Protein AF-A0AAV0XRX6-F1 (afdb_monomer)

Radius of gyration: 17.56 Å; Cα contacts (8 Å, |Δi|>4): 55; chains: 1; bounding box: 38×37×44 Å

Solvent-accessible surface area (backbone atoms only — not comparable to full-atom values): 5949 Å² total; per-residue (Å²): 128,64,96,84,68,86,74,73,80,87,58,100,73,67,53,75,67,49,50,51,50,37,52,54,52,48,53,57,51,48,46,51,51,50,51,56,50,48,36,37,69,81,37,54,74,78,68,34,66,94,68,60,40,85,94,79,40,67,54,73,58,54,48,54,52,43,47,54,54,43,50,47,48,25,31,76,72,50,48,73,55,29,64,76,70,74,45,82,64,55,52,52,44,70,71,71,72,104

Secondary structure (DSSP, 8-state):
--TT-------SS--HHHHHHHHHHHHHHHHHHHHHHHHHHH-GGGG-TTT--TTTS-HHHHHHHHHHHHHHHHHHH--HHHHHHT-PPPPHHHHHT-

Mean predicted aligned error: 5.2 Å

Organism: NCBI:txid13131

Sequence (98 aa):
MSELILKPYCSRILTPEQVAFNKAMSSVRQAVEWGFGKVIIEFAFLDFRKNQKLLLQHVGQMYKVGVILTNCHTCLYGSQTGTYFNIVPPTLEQYLNI

Foldseek 3Di:
DPPPDDDQDDDPDDDPVSVVVNVVVVLVVVLVVQLVVLLCVVPVVLVVVVPPDPPPDPSVVVSVVSSLVSLLVCLVPNGPSCVVVVHRRHHSCVSVVD

InterPro domains:
  IPR027806 Harbinger transposase-derived nuclease domain [PF13359] (13-71)

Structure (mmCIF, N/CA/C/O backbone):
data_AF-A0AAV0XRX6-F1
#
_entry.id   AF-A0AAV0XRX6-F1
#
loop_
_atom_site.group_PDB
_atom_site.id
_atom_site.type_symbol
_atom_site.label_atom_id
_atom_site.label_alt_id
_atom_site.label_comp_id
_atom_site.label_asym_id
_atom_site.label_entity_id
_atom_site.label_seq_id
_atom_site.pdbx_PDB_ins_code
_atom_site.Cartn_x
_atom_site.Cartn_y
_atom_site.Cartn_z
_atom_site.occupancy
_atom_site.B_iso_or_equiv
_atom_site.auth_seq_id
_atom_site.auth_comp_id
_atom_site.auth_asym_id
_atom_site.auth_atom_id
_atom_site.pdbx_PDB_model_num
ATOM 1 N N . MET A 1 1 ? 26.103 7.311 1.253 1.00 49.12 1 MET A N 1
ATOM 2 C CA . MET A 1 1 ? 24.747 6.867 0.858 1.00 49.12 1 MET A CA 1
ATOM 3 C C . MET A 1 1 ? 24.695 5.398 1.228 1.00 49.12 1 MET A C 1
ATOM 5 O O . MET A 1 1 ? 25.595 4.694 0.797 1.00 49.12 1 MET A O 1
ATOM 9 N N . SER A 1 2 ? 23.812 4.980 2.141 1.00 53.62 2 SER A N 1
ATOM 10 C CA . SER A 1 2 ? 23.795 3.594 2.637 1.00 53.62 2 SER A CA 1
ATOM 11 C C . SER A 1 2 ? 23.667 2.620 1.467 1.00 53.62 2 SER A C 1
ATOM 13 O O . SER A 1 2 ? 22.821 2.855 0.605 1.00 53.62 2 SER A O 1
ATOM 15 N N . GLU A 1 3 ? 24.436 1.530 1.462 1.00 66.50 3 GLU A N 1
ATOM 16 C CA . GLU A 1 3 ? 24.413 0.493 0.410 1.00 66.50 3 GLU A CA 1
ATOM 17 C C . GLU A 1 3 ? 23.011 -0.091 0.136 1.00 66.50 3 GLU A C 1
ATOM 19 O O . GLU A 1 3 ? 22.784 -0.701 -0.901 1.00 66.50 3 GLU A O 1
ATOM 24 N N . LEU A 1 4 ? 22.049 0.140 1.036 1.00 77.94 4 LEU A N 1
ATOM 25 C CA . LEU A 1 4 ? 20.697 -0.415 0.998 1.00 77.94 4 LEU A CA 1
ATOM 26 C C . LEU A 1 4 ? 19.634 0.474 0.325 1.00 77.94 4 LEU A C 1
ATOM 28 O O . LEU A 1 4 ? 18.502 0.027 0.165 1.00 77.94 4 LEU A O 1
ATOM 32 N N . ILE A 1 5 ? 19.940 1.725 -0.047 1.00 81.12 5 ILE A N 1
ATOM 33 C CA . ILE A 1 5 ? 18.948 2.630 -0.663 1.00 81.12 5 ILE A CA 1
ATOM 34 C C . ILE A 1 5 ? 19.308 2.867 -2.128 1.00 81.12 5 ILE A C 1
ATOM 36 O O . ILE A 1 5 ? 20.194 3.660 -2.453 1.00 81.12 5 ILE A O 1
ATOM 40 N N . LEU A 1 6 ? 18.578 2.191 -3.015 1.00 85.25 6 LEU A N 1
ATOM 41 C CA . LEU A 1 6 ? 18.660 2.389 -4.459 1.00 85.25 6 LEU A CA 1
ATOM 42 C C . LEU A 1 6 ? 17.885 3.648 -4.868 1.00 85.25 6 LEU A C 1
ATOM 44 O O . LEU A 1 6 ? 16.789 3.914 -4.375 1.00 85.25 6 LEU A O 1
ATOM 48 N N . LYS A 1 7 ? 18.451 4.420 -5.798 1.00 88.88 7 LYS A N 1
ATOM 49 C CA . LYS A 1 7 ? 17.817 5.609 -6.384 1.00 88.88 7 LYS A CA 1
ATOM 50 C C . LYS A 1 7 ? 17.844 5.533 -7.913 1.00 88.88 7 LYS A C 1
ATOM 52 O O . LYS A 1 7 ? 18.719 4.855 -8.454 1.00 88.88 7 LYS A O 1
ATOM 57 N N . PRO A 1 8 ? 16.925 6.219 -8.616 1.00 91.50 8 PRO A N 1
ATOM 58 C CA . PRO A 1 8 ? 16.957 6.263 -10.071 1.00 91.50 8 PRO A CA 1
ATOM 59 C C . PRO A 1 8 ? 18.281 6.848 -10.575 1.00 91.50 8 PRO A C 1
ATOM 61 O O . PRO A 1 8 ? 18.841 7.766 -9.964 1.00 91.50 8 PRO A O 1
ATOM 64 N N . TYR A 1 9 ? 18.764 6.351 -11.711 1.00 92.62 9 TYR A N 1
ATOM 65 C CA . TYR A 1 9 ? 19.885 6.953 -12.423 1.00 92.62 9 TYR A CA 1
ATOM 66 C C . TYR A 1 9 ? 19.486 8.349 -12.907 1.00 92.62 9 TYR A C 1
ATOM 68 O O . TYR A 1 9 ? 18.458 8.510 -13.564 1.00 92.62 9 TYR A O 1
ATOM 76 N N . CYS A 1 10 ? 20.300 9.352 -12.578 1.00 87.69 10 CYS A N 1
ATOM 77 C CA . CYS A 1 10 ? 20.009 10.766 -12.821 1.00 87.69 10 CYS A CA 1
ATOM 78 C C . CYS A 1 10 ? 21.125 11.404 -13.665 1.00 87.69 10 CYS A C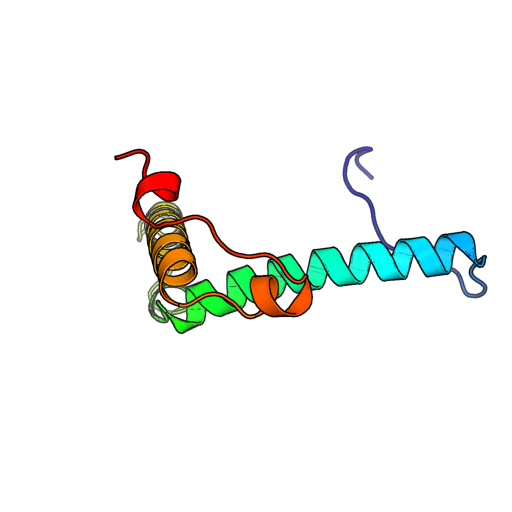 1
ATOM 80 O O . CYS A 1 10 ? 21.779 12.357 -13.247 1.00 87.69 10 CYS A O 1
ATOM 82 N N . SER A 1 11 ? 21.389 10.815 -14.833 1.00 86.81 11 SER A N 1
ATOM 83 C CA . SER A 1 11 ? 22.396 11.286 -15.791 1.00 86.81 11 SER A CA 1
ATOM 84 C C . SER A 1 11 ? 21.719 11.912 -17.010 1.00 86.81 11 SER A C 1
ATOM 86 O O . SER A 1 11 ? 20.635 11.489 -17.403 1.00 86.81 11 SER A O 1
ATOM 88 N N . ARG A 1 12 ? 22.368 12.903 -17.640 1.00 82.56 12 ARG A N 1
ATOM 89 C CA . ARG A 1 12 ? 21.834 13.595 -18.834 1.00 82.56 12 ARG A CA 1
ATOM 90 C C . ARG A 1 12 ? 21.630 12.655 -20.028 1.00 82.56 12 ARG A C 1
ATOM 92 O O . ARG A 1 12 ? 20.732 12.874 -20.830 1.00 82.56 12 ARG A O 1
ATOM 99 N N . ILE A 1 13 ? 22.478 11.638 -20.147 1.00 91.69 13 ILE A N 1
ATOM 100 C CA . ILE A 1 13 ? 22.375 10.564 -21.134 1.00 91.69 13 ILE A CA 1
ATOM 101 C C . ILE A 1 13 ? 22.335 9.267 -20.332 1.00 91.69 13 ILE A C 1
ATOM 103 O O . ILE A 1 13 ? 23.262 8.996 -19.567 1.00 91.69 13 ILE A O 1
ATOM 107 N N . LEU A 1 14 ? 21.242 8.520 -20.461 1.00 93.38 14 LEU A N 1
ATOM 108 C CA . LEU A 1 14 ? 21.055 7.229 -19.808 1.00 93.38 14 LEU A CA 1
ATOM 109 C C . LEU A 1 14 ? 21.306 6.117 -20.819 1.00 93.38 14 LEU A C 1
ATOM 111 O O . LEU A 1 14 ? 20.868 6.214 -21.967 1.00 93.38 14 LEU A O 1
ATOM 115 N N . THR A 1 15 ? 21.984 5.055 -20.390 1.00 95.94 15 THR A N 1
ATOM 116 C CA . THR A 1 15 ? 22.071 3.841 -21.209 1.00 95.94 15 THR A CA 1
ATOM 117 C C . THR A 1 15 ? 20.695 3.162 -21.283 1.00 95.94 15 THR A C 1
ATOM 119 O O . THR A 1 15 ? 19.859 3.376 -20.393 1.00 95.94 15 THR A O 1
ATOM 122 N N . PRO A 1 16 ? 20.426 2.330 -22.305 1.00 95.81 16 PRO A N 1
ATOM 123 C CA . PRO A 1 16 ? 19.176 1.572 -22.391 1.00 95.81 16 PRO A CA 1
ATOM 124 C C . PRO A 1 16 ? 18.865 0.772 -21.116 1.00 95.81 16 PRO A C 1
ATOM 126 O O . PRO A 1 16 ? 17.720 0.734 -20.665 1.00 95.81 16 PRO A O 1
ATOM 129 N N . GLU A 1 17 ? 19.890 0.207 -20.477 1.00 95.62 17 GLU A N 1
ATOM 130 C CA . GLU A 1 17 ? 19.774 -0.552 -19.230 1.00 95.62 17 GLU A CA 1
ATOM 131 C C . GLU A 1 17 ? 19.364 0.349 -18.058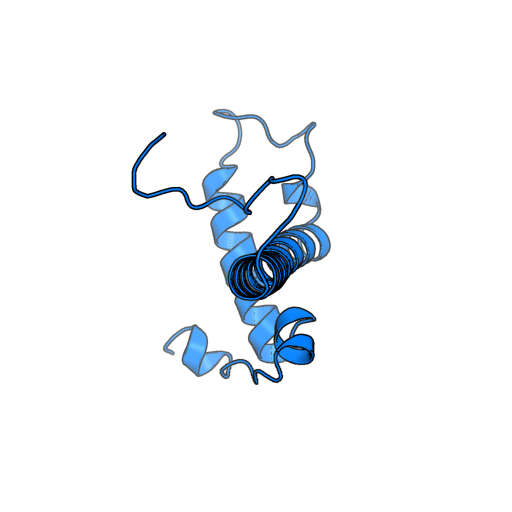 1.00 95.62 17 GLU A C 1
ATOM 133 O O . GLU A 1 17 ? 18.490 -0.014 -17.271 1.00 95.62 17 GLU A O 1
ATOM 138 N N . GLN A 1 18 ? 19.936 1.553 -17.956 1.00 95.06 18 GLN A N 1
ATOM 139 C CA . GLN A 1 18 ? 19.570 2.523 -16.919 1.00 95.06 18 GLN A CA 1
ATOM 140 C C . GLN A 1 18 ? 18.134 3.029 -17.087 1.00 95.06 18 GLN A C 1
ATOM 142 O O . GLN A 1 18 ? 17.426 3.222 -16.097 1.00 95.06 18 GLN A O 1
ATOM 147 N N . VAL A 1 19 ? 17.679 3.219 -18.330 1.00 95.19 19 VAL A N 1
ATOM 148 C CA . VAL A 1 19 ? 16.283 3.577 -18.623 1.00 95.19 19 VAL A CA 1
ATOM 149 C C . VAL A 1 19 ? 15.342 2.447 -18.206 1.00 95.19 19 VAL A C 1
ATOM 151 O O . VAL A 1 19 ? 14.345 2.704 -17.526 1.00 95.19 19 VAL A O 1
ATOM 154 N N . ALA A 1 20 ? 15.666 1.201 -18.563 1.00 95.38 20 ALA A N 1
ATOM 155 C CA . ALA A 1 20 ? 14.883 0.033 -18.171 1.00 95.38 20 ALA A CA 1
ATOM 156 C C . ALA A 1 20 ? 14.808 -0.111 -16.641 1.00 95.38 20 ALA A C 1
ATOM 158 O O . ALA A 1 20 ? 13.722 -0.307 -16.092 1.00 95.38 20 ALA A O 1
ATOM 159 N N . PHE A 1 21 ? 15.933 0.084 -15.946 1.00 93.75 21 PHE A N 1
ATOM 160 C CA . PHE A 1 21 ? 15.992 0.077 -14.486 1.00 93.75 21 PHE A CA 1
ATOM 161 C C . PHE A 1 21 ? 15.124 1.177 -13.862 1.00 93.75 21 PHE A C 1
ATOM 163 O O . PHE A 1 21 ? 14.304 0.898 -12.988 1.00 93.75 21 PHE A O 1
ATOM 170 N N . ASN A 1 22 ? 15.242 2.422 -14.334 1.00 94.31 22 ASN A N 1
ATOM 171 C CA . ASN A 1 22 ? 14.432 3.537 -13.839 1.00 94.31 22 ASN A CA 1
ATOM 172 C C . ASN A 1 22 ? 12.932 3.290 -14.046 1.00 94.31 22 ASN A C 1
ATOM 174 O O . ASN A 1 22 ? 12.128 3.598 -13.164 1.00 94.31 22 ASN A O 1
ATOM 178 N N . LYS A 1 23 ? 12.551 2.700 -15.186 1.00 92.81 23 LYS A N 1
ATOM 179 C CA . LYS A 1 23 ? 11.162 2.327 -15.479 1.00 92.81 23 LYS A CA 1
ATOM 180 C C . LYS A 1 23 ? 10.646 1.267 -14.502 1.00 92.81 23 LYS A C 1
ATOM 182 O O . LYS A 1 23 ? 9.556 1.440 -13.959 1.00 92.81 23 LYS A O 1
ATOM 187 N N . ALA A 1 24 ? 11.426 0.216 -14.246 1.00 91.75 24 ALA A N 1
ATOM 188 C CA . ALA A 1 24 ? 11.075 -0.823 -13.277 1.00 91.75 24 ALA A CA 1
ATOM 189 C C . ALA A 1 24 ? 10.979 -0.269 -11.843 1.00 91.75 24 ALA A C 1
ATOM 191 O O . ALA A 1 24 ? 10.036 -0.564 -11.116 1.00 91.75 24 ALA A O 1
ATOM 192 N N . MET A 1 25 ? 11.905 0.604 -11.443 1.00 92.06 25 MET A N 1
ATOM 193 C CA . MET A 1 25 ? 11.830 1.291 -10.152 1.00 92.06 25 MET A CA 1
ATOM 194 C C . MET A 1 25 ? 10.569 2.152 -10.022 1.00 92.06 25 MET A C 1
ATOM 196 O O . MET A 1 25 ? 9.916 2.137 -8.980 1.00 92.06 25 MET A O 1
ATOM 200 N N . SER A 1 26 ? 10.200 2.889 -11.073 1.00 92.44 26 SER A N 1
ATOM 201 C CA . SER A 1 26 ? 9.002 3.730 -11.068 1.00 92.44 26 SER A CA 1
ATOM 202 C C . SER A 1 26 ? 7.715 2.921 -10.894 1.00 92.44 26 SER A C 1
ATOM 204 O O . SER A 1 26 ? 6.845 3.355 -10.141 1.00 92.44 26 SER A O 1
ATOM 206 N N . SER A 1 27 ? 7.586 1.756 -11.542 1.00 90.00 27 SER A N 1
ATOM 207 C CA . SER A 1 27 ? 6.379 0.925 -11.417 1.00 90.00 27 SER A CA 1
ATOM 208 C C . SER A 1 27 ? 6.211 0.375 -10.000 1.00 90.00 27 SER A C 1
ATOM 210 O O . SER A 1 27 ? 5.120 0.450 -9.439 1.00 90.00 27 SER A O 1
ATOM 212 N N . VAL A 1 28 ? 7.294 -0.093 -9.374 1.00 88.50 28 VAL A N 1
ATOM 213 C CA . VAL A 1 28 ? 7.272 -0.535 -7.969 1.00 88.50 28 VAL A CA 1
ATOM 214 C C . VAL A 1 28 ? 6.906 0.623 -7.039 1.00 88.50 28 VAL A C 1
ATOM 216 O O . VAL A 1 28 ? 6.086 0.461 -6.137 1.00 88.50 28 VAL A O 1
ATOM 219 N N . ARG A 1 29 ? 7.454 1.821 -7.278 1.00 91.94 29 ARG A N 1
ATOM 220 C CA . ARG A 1 29 ? 7.157 3.011 -6.466 1.00 91.94 29 ARG A CA 1
ATOM 221 C C . ARG A 1 29 ? 5.680 3.412 -6.557 1.00 91.94 29 ARG A C 1
ATOM 223 O O . ARG A 1 29 ? 5.071 3.696 -5.531 1.00 91.94 29 ARG A O 1
ATOM 230 N N . GLN A 1 30 ? 5.098 3.373 -7.758 1.00 93.06 30 GLN A N 1
ATOM 231 C CA . GLN A 1 30 ? 3.668 3.623 -7.977 1.00 93.06 30 GLN A CA 1
ATOM 232 C C . GLN A 1 30 ? 2.787 2.606 -7.242 1.00 93.06 30 GLN A C 1
ATOM 234 O O . GLN A 1 30 ? 1.818 3.001 -6.600 1.00 93.06 30 GLN A O 1
ATOM 239 N N . ALA A 1 31 ? 3.152 1.319 -7.267 1.00 91.44 31 ALA A N 1
ATOM 240 C CA . ALA A 1 31 ? 2.433 0.270 -6.542 1.00 91.44 31 ALA A CA 1
ATOM 241 C C . ALA A 1 31 ? 2.326 0.570 -5.036 1.00 91.44 31 ALA A C 1
ATOM 243 O O . ALA A 1 31 ? 1.266 0.393 -4.431 1.00 91.44 31 ALA A O 1
ATOM 244 N N . VAL A 1 32 ? 3.426 1.048 -4.444 1.00 91.44 32 VAL A N 1
ATOM 245 C CA . VAL A 1 32 ? 3.505 1.431 -3.027 1.00 91.44 32 VAL A CA 1
ATOM 246 C C . VAL A 1 32 ? 2.675 2.686 -2.745 1.00 91.44 32 VAL A C 1
ATOM 248 O O . VAL A 1 32 ? 1.896 2.705 -1.792 1.00 91.44 32 VAL A O 1
ATOM 251 N N . GLU A 1 33 ? 2.797 3.719 -3.584 1.00 94.94 33 GLU A N 1
ATOM 252 C CA . GLU A 1 33 ? 2.034 4.967 -3.443 1.00 94.94 33 GLU A CA 1
ATOM 253 C C . GLU A 1 33 ? 0.519 4.731 -3.540 1.00 94.94 33 GLU A C 1
ATOM 255 O O . GLU A 1 33 ? -0.236 5.297 -2.749 1.00 94.94 33 GLU A O 1
ATOM 260 N N . TRP A 1 34 ? 0.064 3.847 -4.433 1.00 95.69 34 TRP A N 1
ATOM 261 C CA . TRP A 1 34 ? -1.346 3.448 -4.502 1.00 95.69 34 TRP A CA 1
ATOM 262 C C . TRP A 1 34 ? -1.820 2.735 -3.235 1.00 95.69 34 TRP A C 1
ATOM 264 O O . TRP A 1 34 ? -2.945 2.969 -2.796 1.00 95.69 34 TRP A O 1
ATOM 274 N N . GLY A 1 35 ? -0.967 1.921 -2.608 1.00 94.62 35 GLY A N 1
ATOM 275 C CA . GLY A 1 35 ? -1.263 1.304 -1.314 1.00 94.62 35 GLY A CA 1
ATOM 276 C C . GLY A 1 35 ? -1.501 2.346 -0.218 1.00 94.62 35 GLY A C 1
ATOM 277 O O . GLY A 1 35 ? -2.517 2.295 0.473 1.00 94.62 35 GLY A O 1
ATOM 278 N N . PHE A 1 36 ? -0.613 3.339 -0.105 1.00 94.12 36 PHE A N 1
ATOM 279 C CA . PHE A 1 36 ? -0.787 4.453 0.836 1.00 94.12 36 PHE A CA 1
ATOM 280 C C . PHE A 1 36 ? -2.045 5.271 0.544 1.00 94.12 36 PHE A C 1
ATOM 282 O O . PHE A 1 36 ? -2.800 5.590 1.463 1.00 94.12 36 PHE A O 1
ATOM 289 N N . GLY A 1 37 ? -2.301 5.559 -0.735 1.00 95.38 37 GLY A N 1
ATOM 290 C CA . GLY A 1 37 ? -3.508 6.253 -1.170 1.00 95.38 37 GLY A CA 1
ATOM 291 C C . GLY A 1 37 ? -4.774 5.508 -0.757 1.00 95.38 37 GLY A C 1
ATOM 292 O O . GLY A 1 37 ? -5.670 6.111 -0.172 1.00 95.38 37 GLY A O 1
ATOM 293 N N . LYS A 1 38 ? -4.826 4.188 -0.975 1.00 96.19 38 LYS A N 1
ATOM 294 C CA . LYS A 1 38 ? -5.980 3.370 -0.587 1.00 96.19 38 LYS A CA 1
ATOM 295 C C . LYS A 1 38 ? -6.229 3.429 0.920 1.00 96.19 38 LYS A C 1
ATOM 297 O O . LYS A 1 38 ? -7.354 3.696 1.314 1.00 96.19 38 LYS A O 1
ATOM 302 N N . VAL A 1 39 ? -5.196 3.267 1.753 1.00 96.75 39 VAL A N 1
ATOM 303 C CA . VAL A 1 39 ? -5.342 3.321 3.224 1.00 96.75 39 VAL A CA 1
ATOM 304 C C . VAL A 1 39 ? -5.985 4.633 3.679 1.00 96.75 39 VAL A C 1
ATOM 306 O O . VAL A 1 39 ? -6.891 4.621 4.508 1.00 96.75 39 VAL A O 1
ATOM 309 N N . ILE A 1 40 ? -5.541 5.764 3.128 1.00 95.00 40 ILE A N 1
ATOM 310 C CA . ILE A 1 40 ? -6.067 7.085 3.498 1.00 95.00 40 ILE A CA 1
ATOM 311 C C . ILE A 1 40 ? -7.488 7.297 2.956 1.00 95.00 40 ILE A C 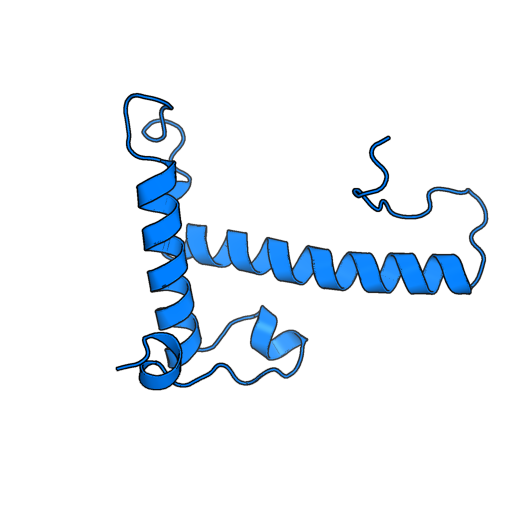1
ATOM 313 O O . ILE A 1 40 ? -8.300 7.919 3.635 1.00 95.00 40 ILE A O 1
ATOM 317 N N . ILE A 1 41 ? -7.813 6.761 1.775 1.00 95.12 41 ILE A N 1
ATOM 318 C CA . ILE A 1 41 ? -9.170 6.821 1.209 1.00 95.12 41 ILE A CA 1
ATOM 319 C C . ILE A 1 41 ? -10.166 6.051 2.085 1.00 95.12 41 ILE A C 1
ATOM 321 O O . ILE A 1 41 ? -11.226 6.586 2.398 1.00 95.12 41 ILE A O 1
ATOM 325 N N . GLU A 1 42 ? -9.826 4.830 2.511 1.00 95.00 42 GLU A N 1
ATOM 326 C CA . GLU A 1 42 ? -10.703 4.027 3.379 1.00 95.00 42 GLU A CA 1
ATOM 327 C C . GLU A 1 42 ? -10.799 4.625 4.797 1.00 95.00 42 GLU A C 1
ATOM 329 O O . GLU A 1 42 ? -11.843 4.570 5.446 1.00 95.00 42 GLU A O 1
ATOM 334 N N . PHE A 1 43 ? -9.708 5.223 5.289 1.00 94.69 43 PHE A N 1
ATOM 335 C CA . PHE A 1 43 ? -9.584 5.702 6.666 1.00 94.69 43 PHE A CA 1
ATOM 336 C C . PHE A 1 43 ? -9.041 7.135 6.725 1.00 94.69 43 PHE A C 1
ATOM 338 O O . PHE A 1 43 ? -7.941 7.385 7.222 1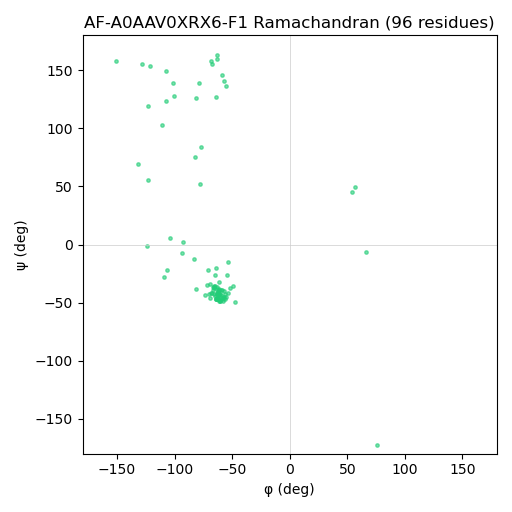.00 94.69 43 PHE A O 1
ATOM 345 N N . ALA A 1 44 ? -9.847 8.107 6.289 1.00 93.12 44 ALA A N 1
ATOM 346 C CA . ALA A 1 44 ? -9.451 9.519 6.192 1.00 93.12 44 ALA A CA 1
ATOM 347 C C . ALA A 1 44 ? -8.911 10.128 7.503 1.00 93.12 44 ALA A C 1
ATOM 349 O O . ALA A 1 44 ? -8.092 11.048 7.486 1.00 93.12 44 ALA A O 1
ATOM 350 N N . PHE A 1 45 ? -9.315 9.601 8.665 1.00 90.88 45 PHE A N 1
ATOM 351 C CA . PHE A 1 45 ? -8.799 10.058 9.959 1.00 90.88 45 PHE A CA 1
ATOM 352 C C . PHE A 1 45 ? -7.295 9.789 10.146 1.00 90.88 45 PHE A C 1
ATOM 354 O O . PHE A 1 45 ? -6.670 10.447 10.985 1.00 90.88 45 PHE A O 1
ATOM 361 N N . LEU A 1 46 ? -6.706 8.856 9.387 1.00 92.81 46 LEU A N 1
ATOM 362 C CA . LEU A 1 46 ? -5.271 8.558 9.403 1.00 92.81 46 LEU A CA 1
ATOM 363 C C . LEU A 1 46 ? -4.424 9.667 8.763 1.00 92.81 46 LEU A C 1
ATOM 365 O O . LEU A 1 46 ? -3.256 9.790 9.117 1.00 92.81 46 LEU A O 1
ATOM 369 N N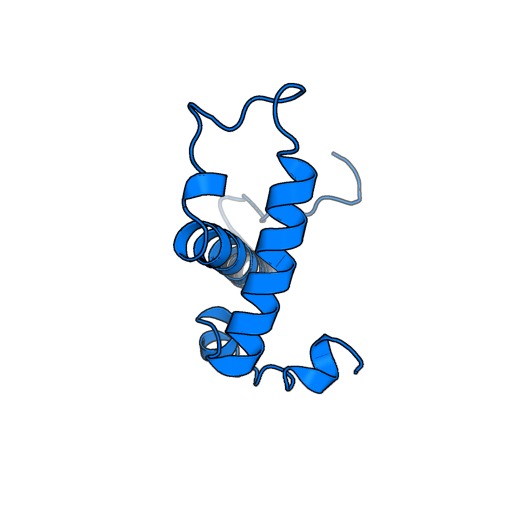 . ASP A 1 47 ? -5.002 10.506 7.898 1.00 91.56 47 ASP A N 1
ATOM 370 C CA . ASP A 1 47 ? -4.334 11.684 7.312 1.00 91.56 47 ASP A CA 1
ATOM 371 C C . ASP A 1 47 ? -4.799 13.005 7.955 1.00 91.56 47 ASP A C 1
ATOM 373 O O . ASP A 1 47 ? -4.413 14.111 7.567 1.00 91.56 47 ASP A O 1
ATOM 377 N N . PHE A 1 48 ? -5.622 12.933 9.006 1.00 90.81 48 PHE A N 1
ATOM 378 C CA . PHE A 1 48 ? -6.122 14.133 9.661 1.00 90.81 48 PHE A CA 1
ATOM 379 C C . PHE A 1 48 ? -5.062 14.771 10.571 1.00 90.81 48 PHE A C 1
ATOM 381 O O . PHE A 1 48 ? -5.050 14.591 11.790 1.00 90.81 48 PHE A O 1
ATOM 388 N N . ARG A 1 49 ? -4.184 15.586 9.974 1.00 86.94 49 ARG A N 1
ATOM 389 C CA . ARG A 1 49 ? -3.028 16.234 10.628 1.00 86.94 49 ARG A CA 1
ATOM 390 C C . ARG A 1 49 ? -3.339 16.947 11.944 1.00 86.94 49 ARG A C 1
ATOM 392 O O . ARG A 1 49 ? -2.518 16.924 12.853 1.00 86.94 49 ARG A O 1
ATOM 399 N N . LYS A 1 50 ? -4.513 17.577 12.077 1.00 88.00 50 LYS A N 1
ATOM 400 C CA . LYS A 1 50 ? -4.896 18.275 13.321 1.00 88.00 50 LYS A CA 1
ATOM 401 C C . LYS A 1 50 ? -5.056 17.315 14.511 1.00 88.00 50 LYS A C 1
ATOM 403 O O . LYS A 1 50 ? -4.867 17.740 15.650 1.00 88.00 50 LYS A O 1
ATOM 408 N N . ASN A 1 51 ? -5.378 16.047 14.245 1.00 85.75 51 ASN A N 1
ATOM 409 C CA . ASN A 1 51 ? -5.563 14.997 15.248 1.00 85.75 51 ASN A CA 1
ATOM 410 C C . ASN A 1 51 ? -4.409 13.983 15.295 1.00 85.75 51 ASN A C 1
ATOM 412 O O . ASN A 1 51 ? -4.225 13.336 16.313 1.00 85.75 51 ASN A O 1
ATOM 416 N N . GLN A 1 52 ? -3.622 13.831 14.229 1.00 88.62 52 GLN A N 1
ATOM 417 C CA . GLN A 1 52 ? -2.476 12.916 14.199 1.00 88.62 52 GLN A CA 1
ATOM 418 C C . GLN A 1 52 ? -1.242 13.570 14.836 1.00 88.62 52 GLN A C 1
ATOM 420 O O . GLN A 1 52 ? -0.331 14.016 14.137 1.00 88.62 52 GLN A O 1
ATOM 425 N N . LYS A 1 53 ? -1.211 13.663 16.173 1.00 89.25 53 LYS A N 1
ATOM 426 C CA . LYS A 1 53 ? -0.055 14.199 16.901 1.00 89.25 53 LYS A CA 1
ATOM 427 C C . LYS A 1 53 ? 0.785 13.057 17.469 1.00 89.25 53 LYS A C 1
ATOM 429 O O . LYS A 1 53 ? 0.294 12.172 18.173 1.00 89.25 53 LYS A O 1
ATOM 434 N N . LEU A 1 54 ? 2.082 13.093 17.172 1.00 86.00 54 LEU A N 1
ATOM 435 C CA . LEU A 1 54 ? 3.043 12.158 17.749 1.00 86.00 54 LEU A CA 1
ATOM 436 C C . LEU A 1 54 ? 2.996 12.244 19.279 1.00 86.00 54 LEU A C 1
ATOM 438 O O . LEU A 1 54 ? 2.863 13.333 19.833 1.00 86.00 54 LEU A O 1
ATOM 442 N N . LEU A 1 55 ? 3.104 11.090 19.940 1.00 88.31 55 LEU A N 1
ATOM 443 C CA . LEU A 1 55 ? 3.084 10.930 21.403 1.00 88.31 55 LEU A CA 1
ATOM 444 C C . LEU A 1 55 ?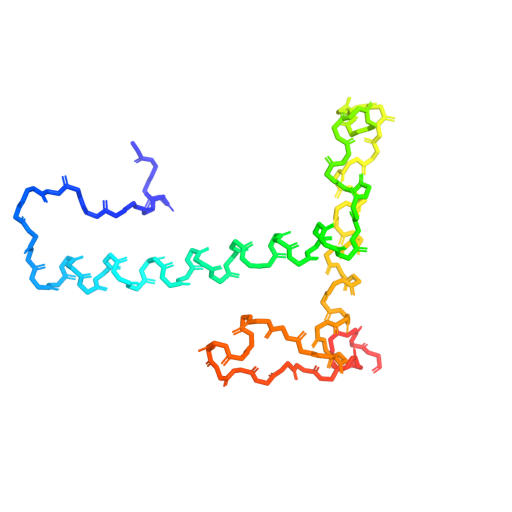 1.757 11.273 22.107 1.00 88.31 55 LEU A C 1
ATOM 446 O O . LEU A 1 55 ? 1.637 11.016 23.299 1.00 88.31 55 LEU A O 1
ATOM 450 N N . LEU A 1 56 ? 0.760 11.809 21.399 1.00 91.44 56 LEU A N 1
ATOM 451 C CA . LEU A 1 56 ? -0.573 12.099 21.949 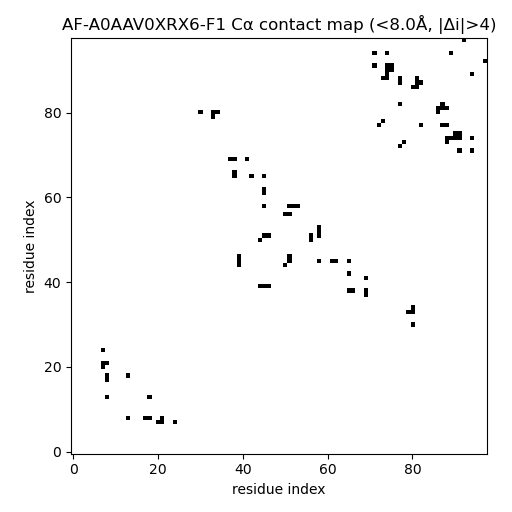1.00 91.44 56 LEU A CA 1
ATOM 452 C C . LEU A 1 56 ? -1.645 11.154 21.399 1.00 91.44 56 LEU A C 1
ATOM 454 O O . LEU A 1 56 ? -2.633 10.875 22.072 1.00 91.44 56 LEU A O 1
ATOM 458 N N . GLN A 1 57 ? -1.440 10.642 20.189 1.00 90.50 57 GLN A N 1
ATOM 459 C CA . GLN A 1 57 ? -2.263 9.608 19.582 1.00 90.50 57 GLN A CA 1
ATOM 460 C C . GLN A 1 57 ? -1.397 8.401 19.237 1.00 90.50 57 GLN A C 1
ATOM 462 O O . GLN A 1 57 ? -0.205 8.514 18.936 1.00 90.50 57 GLN A O 1
ATOM 467 N N . HIS A 1 58 ? -2.023 7.228 19.201 1.00 91.56 58 HIS A N 1
ATOM 468 C CA . HIS A 1 58 ? -1.385 5.987 18.774 1.00 91.56 58 HIS A CA 1
ATOM 469 C C . HIS A 1 58 ? -1.277 5.907 17.240 1.00 91.56 58 HIS A C 1
ATOM 471 O O . HIS A 1 58 ? -1.679 4.913 16.640 1.00 91.56 58 HIS A O 1
ATOM 477 N N . VAL A 1 59 ? -0.717 6.944 16.603 1.00 91.81 59 VAL A N 1
ATOM 478 C CA . VAL A 1 59 ? -0.629 7.119 15.137 1.00 91.81 59 VAL A CA 1
ATOM 479 C C . VAL A 1 59 ? -0.132 5.846 14.445 1.00 91.81 59 VAL A C 1
ATOM 481 O O . VAL A 1 59 ? -0.765 5.337 13.522 1.00 91.81 59 VAL A O 1
ATOM 484 N N . GLY A 1 60 ? 0.967 5.268 14.945 1.00 91.56 60 GLY A N 1
ATOM 485 C CA . GLY A 1 60 ? 1.549 4.053 14.373 1.00 91.56 60 GLY A CA 1
ATOM 486 C C . GLY A 1 60 ? 0.655 2.816 14.504 1.00 91.56 60 GLY A C 1
ATOM 487 O O . GLY A 1 60 ? 0.612 1.999 13.589 1.00 91.56 60 GLY A O 1
ATOM 488 N N . GLN A 1 61 ? -0.077 2.665 15.611 1.00 94.38 61 GLN A N 1
ATOM 489 C CA . GLN A 1 61 ? -0.996 1.537 15.799 1.00 94.38 61 GLN A CA 1
ATOM 490 C C . GLN A 1 61 ? -2.253 1.705 14.947 1.00 94.38 61 GLN A C 1
ATOM 492 O O . GLN A 1 61 ? -2.665 0.757 14.285 1.00 94.38 61 GLN A O 1
ATOM 497 N N . MET A 1 62 ? -2.816 2.915 14.913 1.00 94.69 62 MET A N 1
ATOM 498 C CA . MET A 1 62 ? -3.968 3.252 14.077 1.00 94.69 62 MET A CA 1
ATOM 499 C C . MET A 1 62 ? -3.667 2.969 12.605 1.00 94.69 62 MET A C 1
ATOM 501 O O . MET A 1 62 ? -4.465 2.323 11.932 1.00 94.69 62 MET A O 1
ATOM 505 N N . TYR A 1 63 ? -2.484 3.369 12.128 1.00 94.81 63 TYR A N 1
ATOM 506 C CA . TYR A 1 63 ? -2.069 3.101 10.756 1.00 94.81 63 TYR A CA 1
ATOM 507 C C . TYR A 1 63 ? -1.893 1.603 10.475 1.00 94.81 63 TYR A C 1
ATOM 509 O O . TYR A 1 63 ? -2.390 1.113 9.467 1.00 94.81 63 TYR A O 1
ATOM 517 N N . LYS A 1 64 ? -1.255 0.842 11.379 1.00 96.00 64 LYS A N 1
ATOM 518 C CA . LYS A 1 64 ? -1.116 -0.622 11.234 1.00 96.00 64 LYS A CA 1
ATOM 519 C C . LYS A 1 64 ? -2.470 -1.323 11.130 1.00 96.00 64 LYS A C 1
ATOM 521 O O . LYS A 1 64 ? -2.648 -2.166 10.256 1.00 96.00 64 LYS A O 1
ATOM 526 N N . VAL A 1 65 ? -3.422 -0.961 11.991 1.00 96.88 65 VAL A N 1
ATOM 527 C CA . VAL A 1 65 ? -4.788 -1.505 11.941 1.00 96.88 65 VAL A CA 1
ATOM 528 C C . VAL A 1 65 ? -5.473 -1.109 10.632 1.00 96.88 65 VAL A C 1
ATOM 530 O O . VAL A 1 65 ? -6.034 -1.971 9.962 1.00 96.88 65 VAL A O 1
ATOM 533 N N . GLY A 1 66 ? -5.359 0.156 10.216 1.00 97.06 66 GLY A N 1
ATOM 534 C CA . GLY A 1 66 ? -5.883 0.629 8.933 1.00 97.06 66 GLY A CA 1
ATOM 535 C C . GLY A 1 66 ? -5.324 -0.144 7.736 1.00 97.06 66 GLY A C 1
ATOM 536 O O . GLY A 1 66 ? -6.078 -0.507 6.838 1.00 97.06 66 GLY A O 1
ATOM 537 N N . VAL A 1 67 ? -4.030 -0.476 7.742 1.00 97.25 67 VAL A N 1
ATOM 538 C CA . VAL A 1 67 ? -3.399 -1.310 6.704 1.00 97.25 67 VAL A CA 1
ATOM 539 C C . VAL A 1 67 ? -3.976 -2.726 6.694 1.00 97.2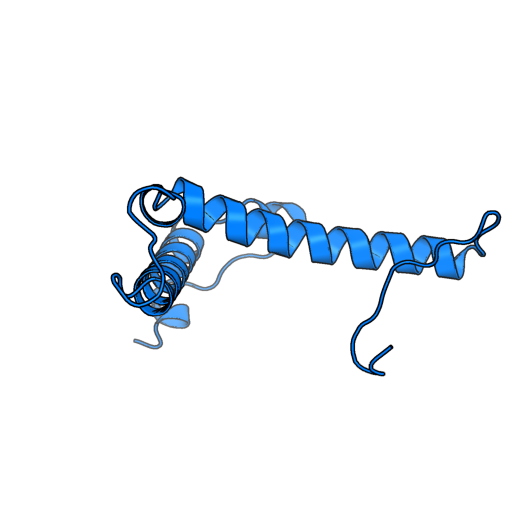5 67 VAL A C 1
ATOM 541 O O . VAL A 1 67 ? -4.334 -3.210 5.625 1.00 97.25 67 VAL A O 1
ATOM 544 N N . ILE A 1 68 ? -4.118 -3.379 7.854 1.00 97.44 68 ILE A N 1
ATOM 545 C CA . ILE A 1 68 ? -4.712 -4.726 7.938 1.00 97.44 68 ILE A CA 1
ATOM 546 C C . ILE A 1 68 ? -6.131 -4.715 7.362 1.00 97.44 68 ILE A C 1
ATOM 548 O O . ILE A 1 68 ? -6.452 -5.521 6.493 1.00 97.44 68 ILE A O 1
ATOM 552 N N . LEU A 1 69 ? -6.961 -3.757 7.781 1.00 97.81 69 LEU A N 1
ATOM 553 C CA . LEU A 1 69 ? -8.331 -3.634 7.284 1.00 97.81 69 LEU A CA 1
ATOM 554 C C . LEU A 1 69 ? -8.377 -3.291 5.786 1.00 97.81 69 LEU A C 1
ATOM 556 O O . LEU A 1 69 ? -9.224 -3.813 5.066 1.00 97.81 69 LEU A O 1
ATOM 560 N N . THR A 1 70 ? -7.443 -2.474 5.289 1.00 97.75 70 THR A N 1
ATOM 561 C CA . THR A 1 70 ? -7.315 -2.166 3.853 1.00 97.75 70 THR A CA 1
ATOM 562 C C . THR A 1 70 ? -6.917 -3.400 3.043 1.00 97.75 70 THR A C 1
ATOM 564 O O . THR A 1 70 ? -7.392 -3.581 1.919 1.00 97.75 70 THR A O 1
ATOM 567 N N . ASN A 1 71 ? -6.078 -4.275 3.598 1.00 96.75 71 ASN A N 1
ATOM 568 C CA . ASN A 1 71 ? -5.725 -5.544 2.968 1.00 96.75 71 ASN A CA 1
ATOM 569 C C . ASN A 1 71 ? -6.927 -6.493 2.939 1.00 96.75 71 ASN A C 1
ATOM 571 O O . ASN A 1 71 ? -7.199 -7.068 1.889 1.00 96.75 71 ASN A O 1
ATOM 575 N N . CYS A 1 72 ? -7.715 -6.573 4.016 1.00 97.81 72 CYS A N 1
ATOM 576 C CA . CYS A 1 72 ? -8.987 -7.304 4.013 1.00 97.81 72 CYS A CA 1
ATOM 577 C C . CYS A 1 72 ? -9.949 -6.756 2.947 1.00 97.81 72 CYS A C 1
ATOM 579 O O . CYS A 1 72 ? -10.504 -7.518 2.159 1.00 97.81 72 CYS A O 1
ATOM 581 N N . HIS A 1 73 ? -10.094 -5.430 2.865 1.00 97.50 73 HIS A N 1
ATOM 582 C CA . HIS A 1 73 ? -10.888 -4.776 1.823 1.00 97.50 73 HIS A CA 1
ATOM 583 C C . HIS A 1 73 ? -10.365 -5.118 0.417 1.00 97.50 73 HIS A C 1
ATOM 585 O O . HIS A 1 73 ? -11.141 -5.393 -0.492 1.00 97.50 73 HIS A O 1
ATOM 591 N N . THR A 1 74 ? -9.044 -5.189 0.246 1.00 97.00 74 THR A N 1
ATOM 592 C CA . THR A 1 74 ? -8.412 -5.599 -1.016 1.00 97.00 74 THR A CA 1
ATOM 593 C C . THR A 1 74 ? -8.682 -7.064 -1.362 1.00 97.00 74 THR A C 1
ATOM 595 O O . THR A 1 74 ? -8.878 -7.366 -2.533 1.00 97.00 74 THR A O 1
ATOM 598 N N . CYS A 1 75 ? -8.738 -7.967 -0.382 1.00 97.38 75 CYS A N 1
ATOM 599 C CA . CYS A 1 75 ? -9.103 -9.370 -0.614 1.00 97.38 75 CYS A CA 1
ATOM 600 C C . CYS A 1 75 ? -10.541 -9.502 -1.137 1.00 97.38 75 CYS A C 1
ATOM 602 O O . CYS A 1 75 ? -10.806 -10.303 -2.025 1.00 97.38 75 CYS A O 1
ATOM 604 N N . LEU A 1 76 ? -11.458 -8.682 -0.616 1.00 96.75 76 LEU A N 1
ATOM 605 C CA . LEU A 1 76 ? -12.881 -8.737 -0.962 1.00 96.75 76 LEU A CA 1
ATOM 606 C C . LEU A 1 76 ? -13.225 -8.012 -2.271 1.00 96.75 76 LEU A C 1
ATOM 608 O O . LEU A 1 76 ? -14.070 -8.482 -3.027 1.00 96.75 76 LEU A O 1
ATOM 612 N N . TYR A 1 77 ? -12.590 -6.868 -2.538 1.00 95.81 77 TYR A N 1
ATOM 613 C CA . TYR A 1 77 ? -12.988 -5.958 -3.623 1.00 95.81 77 TYR A CA 1
ATOM 614 C C . TYR A 1 77 ? -11.862 -5.645 -4.615 1.00 95.81 77 TYR A C 1
ATOM 616 O O . TYR A 1 77 ? -12.063 -4.904 -5.578 1.00 95.81 77 TYR A O 1
ATOM 624 N N . GLY A 1 78 ? -10.666 -6.190 -4.398 1.00 94.75 78 GLY A N 1
ATOM 625 C CA . GLY A 1 78 ? -9.489 -5.898 -5.205 1.00 94.75 78 GLY A CA 1
ATOM 626 C C . GLY A 1 78 ? -8.854 -4.538 -4.902 1.00 94.75 78 GLY A C 1
ATOM 627 O O . GLY A 1 78 ? -9.174 -3.831 -3.942 1.00 94.75 78 GLY A O 1
ATOM 628 N N . SER A 1 79 ? -7.880 -4.169 -5.731 1.00 94.69 79 SER A N 1
ATOM 629 C CA . SER A 1 79 ? -7.175 -2.890 -5.642 1.00 94.69 79 SER A CA 1
ATOM 630 C C . SER A 1 79 ? -6.690 -2.436 -7.014 1.00 94.69 79 SER A C 1
ATOM 632 O O . SER A 1 79 ? -6.471 -3.256 -7.904 1.00 94.69 79 SER A O 1
ATOM 634 N N . GLN A 1 80 ? -6.448 -1.130 -7.161 1.00 94.25 80 GLN A N 1
ATOM 635 C CA . GLN A 1 80 ? -5.809 -0.566 -8.354 1.00 94.25 80 GLN A CA 1
ATOM 636 C C . GLN A 1 80 ? -4.475 -1.261 -8.665 1.00 94.25 80 GLN A C 1
ATOM 638 O O . GLN A 1 80 ? -4.195 -1.565 -9.823 1.00 94.25 80 GLN A O 1
ATOM 643 N N . THR A 1 81 ? -3.677 -1.546 -7.632 1.00 92.56 81 THR A N 1
ATOM 644 C CA . THR A 1 81 ? -2.409 -2.270 -7.758 1.00 92.56 81 THR A CA 1
ATOM 645 C C . THR A 1 81 ? -2.625 -3.674 -8.322 1.00 92.56 81 THR A C 1
ATOM 647 O O . THR A 1 81 ? -1.959 -4.042 -9.286 1.00 92.56 81 THR A O 1
ATOM 650 N N . GLY A 1 82 ? -3.584 -4.434 -7.783 1.00 92.56 82 GLY A N 1
ATOM 651 C CA . GLY A 1 82 ? -3.928 -5.764 -8.296 1.00 92.56 82 GLY A CA 1
ATOM 652 C C . GLY A 1 82 ? -4.310 -5.727 -9.775 1.00 92.56 82 GLY A C 1
ATOM 653 O O . GLY A 1 82 ? -3.751 -6.472 -10.575 1.00 92.56 82 GLY A O 1
ATOM 654 N N . THR A 1 83 ? -5.166 -4.782 -10.166 1.00 93.69 83 THR A N 1
ATOM 655 C CA . THR A 1 83 ? -5.569 -4.602 -11.568 1.00 93.69 83 THR A CA 1
ATOM 656 C C . THR A 1 83 ? -4.390 -4.241 -12.473 1.00 93.69 83 THR A C 1
ATOM 658 O O . THR A 1 83 ? -4.235 -4.829 -13.537 1.00 93.69 83 THR A O 1
ATOM 661 N N . TYR A 1 84 ? -3.532 -3.301 -12.066 1.00 91.25 84 TYR A N 1
ATOM 662 C CA . TYR A 1 84 ? -2.417 -2.838 -12.898 1.00 91.25 84 TYR A CA 1
ATOM 663 C C . TYR A 1 84 ? -1.359 -3.924 -13.138 1.00 91.25 84 TYR A C 1
ATOM 665 O O . TYR A 1 84 ? -0.821 -4.032 -14.239 1.00 91.25 84 TYR A O 1
ATOM 673 N N . PHE A 1 85 ? -1.061 -4.734 -12.120 1.00 90.06 85 PHE A N 1
ATOM 674 C CA . PHE A 1 85 ? -0.072 -5.811 -12.216 1.00 90.06 85 PHE A CA 1
ATOM 675 C C . PHE A 1 85 ? -0.674 -7.167 -12.613 1.00 90.06 85 PHE A C 1
ATOM 677 O O . PHE A 1 85 ? 0.068 -8.143 -12.696 1.00 90.06 85 PHE A O 1
ATOM 684 N N . ASN A 1 86 ? -1.984 -7.238 -12.880 1.00 94.00 86 ASN A N 1
ATOM 685 C CA . ASN A 1 86 ? -2.721 -8.482 -13.131 1.00 94.00 86 ASN A CA 1
ATOM 686 C C . ASN A 1 86 ? -2.536 -9.524 -12.012 1.00 94.00 86 ASN A C 1
ATOM 688 O O . ASN A 1 86 ? -2.290 -10.703 -12.266 1.00 94.00 86 ASN A O 1
ATOM 692 N N . ILE A 1 87 ? -2.643 -9.073 -10.762 1.00 92.31 87 ILE A N 1
ATOM 693 C CA . ILE A 1 87 ? -2.523 -9.902 -9.562 1.00 92.31 87 ILE A CA 1
ATOM 694 C C . ILE A 1 87 ? -3.905 -10.066 -8.934 1.00 92.31 87 ILE A C 1
ATOM 696 O O . ILE A 1 87 ? -4.556 -9.087 -8.566 1.00 92.31 87 ILE A O 1
ATOM 700 N N . VAL A 1 88 ? -4.321 -11.320 -8.771 1.00 95.06 88 VAL A N 1
ATOM 701 C CA . VAL A 1 88 ? -5.525 -11.677 -8.017 1.00 95.06 88 VAL A CA 1
ATOM 702 C C . VAL A 1 88 ? -5.168 -11.695 -6.526 1.00 95.06 88 VAL A C 1
ATOM 704 O O . VAL A 1 88 ? -4.192 -12.357 -6.157 1.00 95.06 88 VAL A O 1
ATOM 707 N N . PRO A 1 89 ? -5.890 -10.958 -5.664 1.00 95.44 89 PRO A N 1
ATOM 708 C CA . PRO A 1 89 ? -5.631 -10.994 -4.232 1.00 95.44 89 PRO A CA 1
ATOM 709 C C . PRO A 1 89 ? -6.002 -12.369 -3.648 1.00 95.44 89 PRO A C 1
ATOM 711 O O . PRO A 1 89 ? -6.841 -13.072 -4.217 1.00 95.44 89 PRO A O 1
ATOM 714 N N . PRO A 1 90 ? -5.403 -12.768 -2.512 1.00 97.06 90 PRO A N 1
ATOM 715 C CA . PRO A 1 90 ? -5.855 -13.952 -1.795 1.00 97.06 90 PRO A CA 1
ATOM 716 C C . PRO A 1 90 ? -7.292 -13.762 -1.293 1.00 97.06 90 PRO A C 1
ATOM 718 O O . PRO A 1 90 ? -7.794 -12.642 -1.185 1.00 97.06 90 PRO A O 1
ATOM 721 N N . THR A 1 91 ? -7.938 -14.870 -0.941 1.00 97.50 91 THR A N 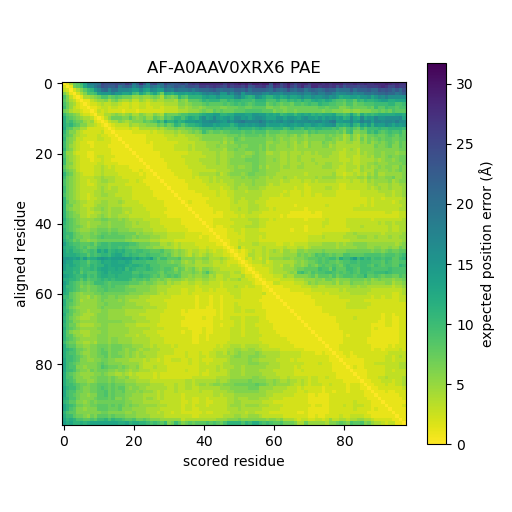1
ATOM 722 C CA . THR A 1 91 ? -9.193 -14.826 -0.176 1.00 97.50 91 THR A CA 1
ATOM 723 C C . THR A 1 91 ? -8.964 -14.202 1.202 1.00 97.50 91 THR A C 1
ATOM 725 O O . THR A 1 91 ? -7.833 -14.142 1.700 1.00 97.50 91 THR A O 1
ATOM 728 N N . LEU A 1 92 ? -10.039 -13.726 1.831 1.00 97.56 92 LEU A N 1
ATOM 729 C CA . LEU A 1 92 ? -9.950 -13.100 3.148 1.00 97.56 92 LEU A CA 1
ATOM 730 C C . LEU A 1 92 ? -9.444 -14.094 4.207 1.00 97.56 92 LEU A C 1
ATOM 732 O O . LEU A 1 92 ? -8.611 -13.742 5.039 1.00 97.56 92 LEU A O 1
ATOM 736 N N . GLU A 1 93 ? -9.905 -15.338 4.126 1.00 97.69 93 GLU A N 1
ATOM 737 C CA . GLU A 1 93 ? -9.528 -16.462 4.982 1.00 97.69 93 GLU A CA 1
ATOM 738 C C . GLU A 1 93 ? -8.036 -16.778 4.840 1.00 97.69 93 GLU A C 1
ATOM 740 O O . GLU A 1 93 ? -7.312 -16.848 5.831 1.00 97.69 93 GLU A O 1
ATOM 745 N N . GLN A 1 94 ? -7.534 -16.851 3.601 1.00 97.88 94 GLN A N 1
ATOM 746 C CA . GLN A 1 94 ? -6.102 -17.032 3.335 1.00 97.88 94 GLN A CA 1
ATOM 747 C C . GLN A 1 94 ? -5.254 -15.885 3.892 1.00 97.88 94 GLN A C 1
ATOM 749 O O . GLN A 1 94 ? -4.155 -16.124 4.386 1.00 97.88 94 GLN A O 1
ATOM 754 N N . TYR A 1 95 ? -5.737 -14.642 3.807 1.00 97.50 95 TYR A N 1
ATOM 755 C CA . TYR A 1 95 ? -5.005 -13.486 4.324 1.00 97.50 95 TYR A CA 1
ATOM 756 C C . TYR A 1 95 ? -4.952 -13.459 5.858 1.00 97.50 95 TYR A C 1
ATOM 758 O O . TYR A 1 95 ? -3.906 -13.156 6.433 1.00 97.50 95 TYR A O 1
ATOM 766 N N . LEU A 1 96 ? -6.070 -13.769 6.519 1.00 97.00 96 LEU A N 1
ATOM 767 C CA . LEU A 1 96 ? -6.178 -13.775 7.981 1.00 97.00 96 LEU A CA 1
ATOM 768 C C . LEU A 1 96 ? -5.669 -15.069 8.623 1.00 97.00 96 LEU A C 1
ATOM 770 O O . LEU A 1 96 ? -5.451 -15.089 9.834 1.00 97.00 96 LEU A O 1
ATOM 774 N N . ASN A 1 97 ? -5.436 -16.107 7.818 1.00 96.06 97 ASN A N 1
ATOM 775 C CA . ASN A 1 97 ? -5.012 -17.430 8.255 1.00 96.06 97 ASN A CA 1
ATOM 776 C C . ASN A 1 97 ? -5.989 -18.039 9.281 1.00 96.06 97 ASN A C 1
ATOM 778 O O . ASN A 1 97 ? -5.577 -18.484 10.357 1.00 96.06 97 ASN A O 1
ATOM 782 N N . ILE A 1 98 ? -7.280 -18.006 8.932 1.00 92.94 98 ILE A N 1
ATOM 783 C CA . ILE A 1 98 ? -8.417 -18.527 9.711 1.00 92.94 98 ILE A CA 1
ATOM 784 C C . ILE A 1 98 ? -9.249 -19.516 8.900 1.00 92.94 98 ILE A C 1
ATOM 786 O O . ILE A 1 98 ? -9.206 -19.438 7.652 1.00 92.94 98 ILE A O 1
#

pLDDT: mean 92.0, std 7.5, range [49.12, 97.88]